Protein AF-A0A9D4KYF3-F1 (afdb_monomer_lite)

Structure (mmCIF, N/CA/C/O backbone):
data_AF-A0A9D4KYF3-F1
#
_entry.id   AF-A0A9D4KYF3-F1
#
loop_
_atom_site.group_PDB
_atom_site.id
_atom_site.type_symbol
_atom_site.label_atom_id
_atom_site.label_alt_id
_atom_site.label_comp_id
_atom_site.label_asym_id
_atom_site.label_entity_id
_atom_site.label_seq_id
_atom_site.pdbx_PDB_ins_code
_atom_site.Cartn_x
_atom_site.Cartn_y
_atom_site.Cartn_z
_atom_site.occupancy
_atom_site.B_iso_or_equiv
_atom_site.auth_seq_id
_atom_site.auth_comp_id
_atom_site.auth_asym_id
_atom_site.auth_atom_id
_atom_site.pdbx_PDB_model_num
ATOM 1 N N . MET A 1 1 ? -2.823 0.014 -10.534 1.00 81.06 1 MET A N 1
ATOM 2 C CA . MET A 1 1 ? -3.188 0.528 -9.191 1.00 81.06 1 MET A CA 1
ATOM 3 C C . MET A 1 1 ? -3.547 -0.660 -8.312 1.00 81.06 1 MET A C 1
ATOM 5 O O . MET A 1 1 ? -4.244 -1.533 -8.810 1.00 81.06 1 MET A O 1
ATOM 9 N N . VAL A 1 2 ? -3.081 -0.711 -7.059 1.00 86.75 2 VAL A N 1
ATOM 10 C CA . VAL A 1 2 ? -3.435 -1.781 -6.101 1.00 86.75 2 VAL A CA 1
ATOM 11 C C . VAL A 1 2 ? -4.056 -1.145 -4.851 1.00 86.75 2 VAL A C 1
ATOM 13 O O . VAL A 1 2 ? -3.518 -0.161 -4.344 1.00 86.75 2 VAL A O 1
ATOM 16 N N . LYS A 1 3 ? -5.197 -1.657 -4.366 1.00 87.88 3 LYS A N 1
ATOM 17 C CA . LYS A 1 3 ? -5.861 -1.204 -3.126 1.00 87.88 3 LYS A CA 1
ATOM 18 C C . LYS A 1 3 ? -6.036 -2.404 -2.198 1.00 87.88 3 LYS A C 1
ATOM 20 O O . LYS A 1 3 ? -6.706 -3.358 -2.577 1.00 87.88 3 LYS A O 1
ATOM 25 N N . ILE A 1 4 ? -5.475 -2.325 -0.995 1.00 83.94 4 ILE A N 1
ATOM 26 C CA . ILE A 1 4 ? -5.758 -3.273 0.089 1.00 83.94 4 ILE A CA 1
ATOM 27 C C . 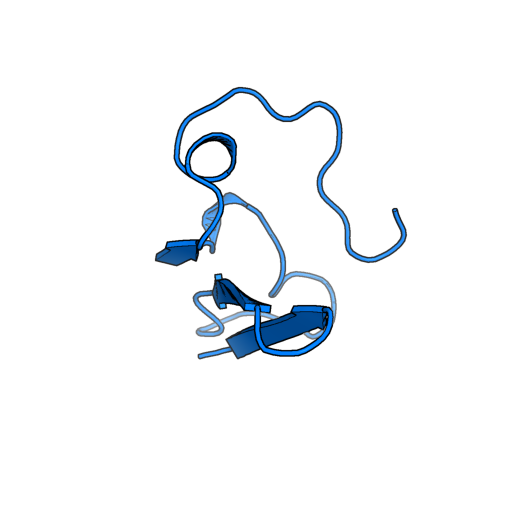ILE A 1 4 ? -6.820 -2.652 0.989 1.00 83.94 4 ILE A C 1
ATOM 29 O O . ILE A 1 4 ? -6.739 -1.461 1.307 1.00 83.94 4 ILE A O 1
ATOM 33 N N . VAL A 1 5 ? -7.804 -3.454 1.389 1.00 85.25 5 VAL A N 1
ATOM 34 C CA . VAL A 1 5 ? -8.878 -3.052 2.295 1.00 85.25 5 VAL A CA 1
ATOM 35 C C . VAL A 1 5 ? -8.985 -4.066 3.428 1.00 85.25 5 VAL A C 1
ATOM 37 O O . VAL A 1 5 ? -9.048 -5.267 3.186 1.00 85.25 5 VAL A O 1
ATOM 40 N N . PHE A 1 6 ? -9.007 -3.569 4.659 1.00 83.94 6 PHE A N 1
ATOM 41 C CA . PHE A 1 6 ? -9.182 -4.334 5.884 1.00 83.94 6 PHE A CA 1
ATOM 42 C C . PHE A 1 6 ? -10.526 -3.964 6.501 1.00 83.94 6 PHE A C 1
ATOM 44 O O . PHE A 1 6 ? -10.838 -2.779 6.652 1.00 83.94 6 PHE A O 1
ATOM 51 N N . TYR A 1 7 ? -11.291 -4.978 6.893 1.00 86.19 7 TYR A N 1
ATOM 52 C CA . TYR A 1 7 ? -12.586 -4.812 7.541 1.00 86.19 7 TYR A CA 1
ATOM 53 C C . TYR A 1 7 ? -12.514 -5.288 8.990 1.00 86.19 7 TYR A C 1
ATOM 55 O O . TYR A 1 7 ? -12.076 -6.405 9.267 1.00 86.19 7 TYR A O 1
ATOM 63 N N . LYS A 1 8 ? -12.976 -4.449 9.921 1.00 82.25 8 LYS A N 1
ATOM 64 C CA . LYS A 1 8 ? -13.256 -4.840 11.310 1.00 82.25 8 LYS A CA 1
ATOM 65 C C . LYS A 1 8 ? -14.667 -4.377 11.665 1.00 82.25 8 LYS A C 1
ATOM 67 O O . LYS A 1 8 ? -14.868 -3.232 12.069 1.00 82.25 8 LYS A O 1
ATOM 72 N N . GLY A 1 9 ? -15.650 -5.252 11.459 1.00 85.19 9 GLY A N 1
ATOM 73 C CA . GLY A 1 9 ? -17.062 -4.858 11.471 1.00 85.19 9 GLY A CA 1
ATOM 74 C C . GLY A 1 9 ? -17.341 -3.834 10.365 1.00 85.19 9 GLY A C 1
ATOM 75 O O . GLY A 1 9 ? -16.953 -4.051 9.222 1.00 85.19 9 GLY A O 1
ATOM 76 N N . ASN 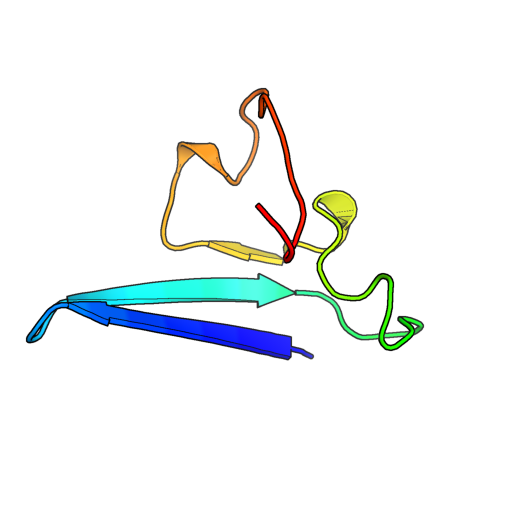A 1 10 ? -17.936 -2.692 10.724 1.00 81.94 10 ASN A N 1
ATOM 77 C CA . ASN A 1 10 ? -18.229 -1.587 9.794 1.00 81.94 10 ASN A CA 1
ATOM 78 C C . ASN A 1 10 ? -17.025 -0.667 9.522 1.00 81.94 10 ASN A C 1
ATOM 80 O O . ASN A 1 10 ? -17.147 0.320 8.799 1.00 81.94 10 ASN A O 1
ATOM 84 N N . LEU A 1 11 ? -15.872 -0.937 10.139 1.00 77.44 11 LEU A N 1
ATOM 85 C CA . LEU A 1 11 ? -14.690 -0.098 10.002 1.00 77.44 11 LEU A CA 1
ATOM 86 C C . LEU A 1 11 ? -13.871 -0.546 8.783 1.00 77.44 11 LEU A C 1
ATOM 88 O O . LEU A 1 11 ? -13.267 -1.619 8.808 1.00 77.44 11 LEU A O 1
ATOM 92 N N . GLU A 1 12 ? -13.834 0.290 7.743 1.00 88.00 12 GLU A N 1
ATOM 93 C CA . GLU A 1 12 ? -12.950 0.126 6.583 1.00 88.00 12 GLU A CA 1
ATOM 94 C C . GLU A 1 12 ? -11.614 0.841 6.843 1.00 88.00 12 GLU A C 1
ATOM 96 O O . GLU A 1 12 ? -11.573 2.050 7.096 1.00 88.00 12 GLU A O 1
ATOM 101 N N . LYS A 1 13 ? -10.500 0.107 6.762 1.00 89.19 13 LYS A N 1
ATOM 102 C CA . LYS A 1 13 ? -9.151 0.684 6.655 1.00 89.19 13 LYS A CA 1
ATOM 103 C C . LYS A 1 13 ? -8.542 0.298 5.316 1.00 89.19 13 LYS A C 1
ATOM 105 O O . LYS A 1 13 ? -8.694 -0.835 4.881 1.00 89.19 13 LYS A O 1
ATOM 110 N N . PHE A 1 14 ? -7.835 1.213 4.661 1.00 90.56 14 PHE A N 1
ATOM 111 C CA . PHE A 1 14 ? -7.241 0.961 3.350 1.00 90.56 14 PHE A CA 1
ATOM 112 C C . PHE A 1 14 ? -5.799 1.447 3.238 1.00 90.56 14 PHE A C 1
ATOM 114 O O . PHE A 1 14 ? -5.395 2.398 3.910 1.00 90.56 14 PHE A O 1
ATOM 121 N N . ILE A 1 15 ? -5.068 0.846 2.298 1.00 90.69 15 ILE A N 1
ATOM 122 C CA . ILE A 1 15 ? -3.831 1.393 1.725 1.00 90.69 15 ILE A CA 1
ATOM 123 C C . ILE A 1 15 ? -3.938 1.304 0.200 1.00 90.69 15 ILE A C 1
ATOM 125 O O . ILE A 1 15 ? -4.361 0.283 -0.349 1.00 90.69 15 ILE A O 1
ATOM 129 N N . LYS A 1 16 ? -3.593 2.388 -0.495 1.00 92.31 16 LYS A N 1
ATOM 130 C CA . LYS A 1 16 ? -3.523 2.463 -1.959 1.00 92.31 16 LYS A CA 1
ATOM 131 C C . LYS A 1 16 ? -2.064 2.551 -2.384 1.00 92.31 16 LYS A C 1
ATOM 133 O O . LYS A 1 16 ? -1.343 3.406 -1.879 1.00 92.31 16 LYS A O 1
ATOM 138 N N . PHE A 1 17 ? -1.674 1.735 -3.358 1.00 92.62 17 PHE A N 1
ATOM 139 C CA . PHE A 1 17 ? -0.321 1.677 -3.902 1.00 92.62 17 PHE A CA 1
ATOM 140 C C . PHE A 1 17 ? -0.275 2.005 -5.399 1.00 92.62 17 PHE A C 1
ATOM 142 O O . PHE A 1 17 ? -1.179 1.662 -6.179 1.00 92.62 17 PHE A O 1
ATOM 149 N N . ASN A 1 18 ? 0.835 2.609 -5.816 1.00 93.31 18 ASN A N 1
ATOM 150 C CA . ASN A 1 18 ? 1.217 2.763 -7.206 1.00 93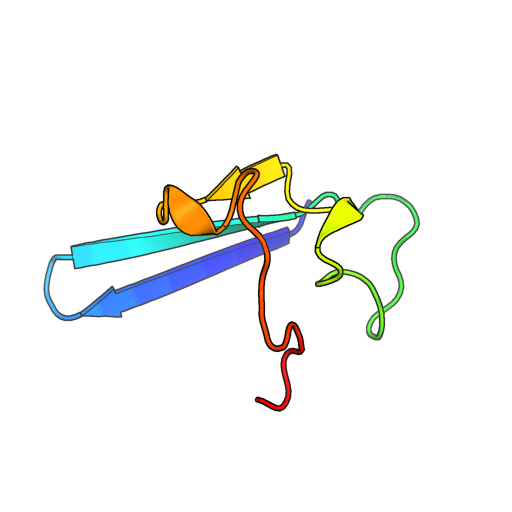.31 18 ASN A CA 1
ATOM 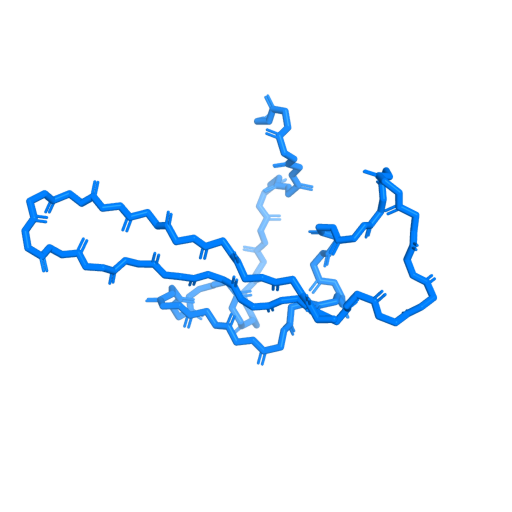151 C C . ASN A 1 18 ? 1.757 1.435 -7.759 1.00 93.31 18 ASN A C 1
ATOM 153 O O . ASN A 1 18 ? 2.936 1.102 -7.620 1.00 93.31 18 ASN A O 1
ATOM 157 N N . GLY A 1 19 ? 0.867 0.695 -8.418 1.00 92.19 19 GLY A N 1
ATOM 158 C CA . GLY A 1 19 ? 1.194 -0.563 -9.095 1.00 92.19 19 GLY A CA 1
ATOM 159 C C . GLY A 1 19 ? 1.800 -0.407 -10.496 1.00 92.19 19 GLY A C 1
ATOM 160 O O . GLY A 1 19 ? 1.982 -1.402 -11.189 1.00 92.19 19 GLY A O 1
ATOM 161 N N . THR A 1 20 ? 2.055 0.810 -10.979 1.00 95.31 20 THR A N 1
ATOM 162 C CA . THR A 1 20 ? 2.687 0.990 -12.293 1.00 95.31 20 THR A CA 1
ATOM 163 C C . THR A 1 20 ? 4.158 0.581 -12.209 1.00 95.31 20 THR A C 1
ATOM 165 O O . THR A 1 20 ? 4.885 1.015 -11.309 1.00 95.31 20 THR A O 1
ATOM 168 N N . GLY A 1 21 ? 4.598 -0.295 -13.118 1.00 94.12 21 GLY A N 1
ATOM 169 C CA . GLY A 1 21 ? 5.972 -0.810 -13.137 1.00 94.12 21 GLY A CA 1
ATOM 170 C C . GLY A 1 21 ? 6.368 -1.587 -11.874 1.00 94.12 21 GLY A C 1
ATOM 171 O O . GLY A 1 21 ? 7.546 -1.619 -11.523 1.00 94.12 21 GLY A O 1
ATOM 172 N N . SER A 1 22 ? 5.403 -2.140 -11.131 1.00 92.69 22 SER A N 1
ATOM 173 C CA . SER A 1 22 ? 5.675 -3.057 -10.020 1.00 92.69 22 SER A CA 1
ATOM 174 C C . SER A 1 22 ? 5.646 -4.516 -10.472 1.00 92.69 22 SER A C 1
ATOM 176 O O . SER A 1 22 ? 4.954 -4.864 -11.426 1.00 92.69 22 SER A O 1
ATOM 178 N N . SER A 1 23 ? 6.339 -5.375 -9.735 1.00 90.38 23 SER A N 1
ATOM 179 C CA . SER A 1 23 ? 6.219 -6.831 -9.785 1.00 90.38 23 SER A CA 1
ATOM 180 C C . SER A 1 23 ? 5.316 -7.335 -8.656 1.00 90.38 23 SER A C 1
ATOM 182 O O . SER A 1 23 ? 4.954 -6.587 -7.746 1.00 90.38 23 SER A O 1
ATOM 184 N N . VAL A 1 24 ? 5.035 -8.641 -8.664 1.00 87.00 24 VAL A N 1
ATOM 185 C CA . VAL A 1 24 ? 4.359 -9.354 -7.564 1.00 87.00 24 VAL A CA 1
ATOM 186 C C . VAL A 1 24 ? 5.090 -9.245 -6.219 1.00 87.00 24 VAL A C 1
ATOM 188 O O . VAL A 1 24 ? 4.463 -9.394 -5.178 1.00 87.00 24 VAL A O 1
ATOM 191 N N . SER A 1 25 ? 6.389 -8.937 -6.235 1.00 88.69 25 SER A N 1
ATOM 192 C CA . SER A 1 25 ? 7.251 -8.881 -5.051 1.00 88.69 25 SER A CA 1
ATOM 193 C C . SER A 1 25 ? 7.535 -7.471 -4.528 1.00 88.69 25 SER A C 1
ATOM 195 O O . SER A 1 25 ? 8.133 -7.350 -3.466 1.00 88.69 25 SER A O 1
ATOM 197 N N . ASN A 1 26 ? 7.151 -6.402 -5.242 1.00 88.50 26 ASN A N 1
ATOM 198 C CA . ASN A 1 26 ? 7.513 -5.031 -4.844 1.00 88.50 26 ASN A CA 1
ATOM 199 C C . ASN A 1 26 ? 6.368 -4.007 -4.882 1.00 88.50 26 ASN A C 1
ATOM 201 O O . ASN A 1 26 ? 6.576 -2.841 -4.542 1.00 88.50 26 ASN A O 1
ATOM 205 N N . TRP A 1 27 ? 5.160 -4.405 -5.289 1.00 90.44 27 TRP A N 1
ATOM 206 C CA . TRP A 1 27 ? 4.004 -3.503 -5.382 1.00 90.44 27 TRP A CA 1
ATOM 207 C C . TRP A 1 27 ? 3.603 -2.892 -4.032 1.00 90.44 27 TRP A C 1
ATOM 209 O O . TRP A 1 27 ? 3.008 -1.816 -4.006 1.00 90.44 27 TRP A O 1
ATOM 219 N N . PHE A 1 28 ? 3.952 -3.560 -2.931 1.00 90.19 28 PHE A N 1
ATOM 220 C CA . PHE A 1 28 ? 3.645 -3.141 -1.569 1.00 90.19 28 PHE A CA 1
ATOM 221 C C . PHE A 1 28 ? 4.702 -2.210 -0.966 1.00 90.19 28 PHE A C 1
ATOM 223 O O . PHE A 1 28 ? 4.537 -1.809 0.170 1.00 90.19 28 PHE A O 1
ATOM 230 N N . TYR A 1 29 ? 5.787 -1.841 -1.651 1.00 88.75 29 TYR A N 1
ATOM 231 C CA . TYR A 1 29 ? 6.816 -0.999 -1.024 1.00 88.75 29 TYR A CA 1
ATOM 232 C C . TYR A 1 29 ? 6.274 0.365 -0.572 1.00 88.75 29 TYR A C 1
ATOM 234 O O . TYR A 1 29 ? 5.444 0.983 -1.240 1.00 88.75 29 TYR A O 1
ATOM 242 N N . ILE A 1 30 ? 6.794 0.866 0.551 1.00 86.81 30 ILE A N 1
ATOM 243 C CA . ILE A 1 30 ? 6.365 2.131 1.163 1.00 86.81 30 ILE A CA 1
ATOM 244 C C . ILE A 1 30 ? 6.430 3.328 0.207 1.00 86.81 30 ILE A C 1
ATOM 246 O O . ILE A 1 30 ? 5.505 4.134 0.161 1.00 86.81 30 ILE A O 1
ATOM 250 N N . ASN A 1 31 ? 7.476 3.425 -0.617 1.00 88.06 31 ASN A N 1
ATOM 251 C CA . ASN A 1 31 ? 7.635 4.505 -1.596 1.00 88.06 31 ASN A CA 1
ATOM 252 C C . ASN A 1 31 ? 6.593 4.461 -2.730 1.00 88.06 31 ASN A C 1
ATOM 254 O O . ASN A 1 31 ? 6.560 5.355 -3.574 1.00 88.06 31 ASN A O 1
ATOM 258 N N . ARG A 1 32 ? 5.746 3.428 -2.763 1.00 90.50 32 ARG A N 1
ATOM 259 C CA . ARG A 1 32 ? 4.613 3.296 -3.676 1.00 90.50 32 ARG A CA 1
ATOM 260 C C . ARG A 1 32 ? 3.281 3.606 -2.997 1.00 90.50 32 ARG A C 1
ATOM 262 O O . ARG A 1 32 ? 2.268 3.568 -3.688 1.00 90.50 32 ARG A O 1
ATOM 269 N N . VAL A 1 33 ? 3.231 3.919 -1.700 1.00 89.56 33 VAL A N 1
ATOM 270 C CA . VAL A 1 33 ? 1.981 4.297 -1.019 1.00 89.56 33 VAL A CA 1
ATOM 271 C C . VAL A 1 33 ? 1.492 5.647 -1.544 1.00 89.56 33 VAL A C 1
ATOM 273 O O . VAL A 1 33 ? 2.169 6.662 -1.438 1.00 89.56 33 VAL A O 1
ATOM 276 N N . LEU A 1 34 ? 0.287 5.648 -2.111 1.00 90.19 34 LEU A N 1
ATOM 277 C CA . LEU A 1 34 ? -0.400 6.838 -2.615 1.00 90.19 34 LEU A CA 1
ATOM 278 C C . LEU A 1 34 ? -1.350 7.433 -1.574 1.00 90.19 34 LEU A C 1
ATOM 280 O O . LEU A 1 34 ? -1.551 8.641 -1.532 1.00 90.19 34 LEU A O 1
ATOM 284 N N . ALA A 1 35 ? -1.984 6.579 -0.768 1.00 89.25 35 ALA A N 1
ATOM 285 C CA . ALA A 1 35 ? -2.896 6.996 0.291 1.00 89.25 35 ALA A CA 1
ATOM 286 C C . ALA A 1 35 ? -3.085 5.874 1.313 1.00 89.25 35 ALA A C 1
ATOM 288 O O . ALA A 1 35 ? -3.000 4.694 0.973 1.00 89.25 35 ALA A O 1
ATOM 289 N N . SER A 1 36 ? -3.416 6.238 2.548 1.00 88.50 36 SER A N 1
ATOM 290 C CA . SER A 1 36 ? -3.640 5.294 3.640 1.00 88.50 36 SER A CA 1
ATOM 291 C C . SER A 1 36 ? -4.686 5.830 4.618 1.00 88.50 36 SER A C 1
ATOM 293 O O . SER A 1 36 ? -4.765 7.035 4.843 1.00 88.50 36 SER A O 1
ATOM 295 N N . SER A 1 37 ? -5.474 4.941 5.226 1.00 89.12 37 SER A N 1
ATOM 296 C CA . SER A 1 37 ? -6.345 5.273 6.369 1.00 89.12 37 SER A CA 1
ATOM 297 C C . SER A 1 37 ? -5.589 5.425 7.694 1.00 89.12 37 SER A C 1
ATOM 299 O O . SER A 1 37 ? -6.210 5.721 8.721 1.00 89.12 37 SER A O 1
ATOM 301 N N . TRP A 1 38 ? -4.281 5.159 7.695 1.00 84.38 38 TRP A N 1
ATOM 302 C CA . TRP A 1 38 ? -3.392 5.307 8.841 1.00 84.38 38 TRP A CA 1
ATOM 303 C C . TRP A 1 38 ? -2.510 6.546 8.647 1.00 84.38 38 TRP A C 1
ATOM 305 O O . TRP A 1 38 ? -1.663 6.541 7.752 1.00 84.38 38 TRP A O 1
ATOM 315 N N . PRO A 1 39 ? -2.660 7.587 9.486 1.00 76.56 39 PRO A N 1
ATOM 316 C CA . PRO A 1 39 ? -1.884 8.820 9.357 1.00 76.56 39 PRO A CA 1
ATOM 317 C C . PRO A 1 39 ? -0.374 8.592 9.489 1.00 76.56 39 PRO A C 1
ATOM 319 O O . PRO A 1 39 ? 0.410 9.200 8.776 1.00 76.56 39 PRO A O 1
ATOM 322 N N . THR A 1 40 ? 0.036 7.664 10.356 1.00 73.81 40 THR A N 1
ATOM 323 C CA . THR A 1 40 ? 1.448 7.349 10.628 1.00 73.81 40 THR A CA 1
ATOM 324 C C . THR A 1 40 ? 2.151 6.631 9.476 1.00 73.81 40 THR A C 1
ATOM 326 O O . THR A 1 40 ? 3.374 6.664 9.387 1.00 73.81 40 THR A O 1
ATOM 329 N N . LEU A 1 41 ? 1.386 6.006 8.579 1.00 74.88 41 LEU A N 1
ATOM 330 C CA . LEU A 1 41 ? 1.891 5.320 7.387 1.00 74.88 41 LEU A CA 1
ATOM 331 C C . LEU A 1 41 ? 2.305 6.304 6.284 1.00 74.88 41 LEU A C 1
ATOM 333 O O . LEU A 1 41 ? 3.063 5.940 5.391 1.00 74.88 41 LEU A O 1
ATOM 337 N N . VAL A 1 42 ? 1.810 7.543 6.337 1.00 67.06 42 VAL A N 1
ATOM 338 C CA . VAL A 1 42 ? 2.135 8.606 5.385 1.00 67.06 42 VAL A CA 1
ATOM 339 C C . VAL A 1 42 ? 3.035 9.613 6.102 1.00 67.06 42 VAL A C 1
ATOM 341 O O . VAL A 1 42 ? 2.560 10.581 6.683 1.00 67.06 42 VAL A O 1
ATOM 344 N N . GLY A 1 43 ? 4.347 9.363 6.090 1.00 62.22 43 GLY A N 1
ATOM 345 C CA . GLY A 1 43 ? 5.354 10.343 6.527 1.00 62.22 43 GLY A CA 1
ATOM 346 C C . GLY A 1 43 ? 5.976 10.137 7.913 1.00 62.22 43 GLY A C 1
ATOM 347 O O . GLY A 1 43 ? 6.780 10.969 8.324 1.00 62.22 43 GLY A O 1
ATOM 348 N N . GLY A 1 44 ? 5.654 9.054 8.627 1.00 66.62 44 GLY A N 1
ATOM 349 C CA . GLY A 1 44 ? 6.343 8.670 9.867 1.00 66.62 44 GLY A CA 1
ATOM 350 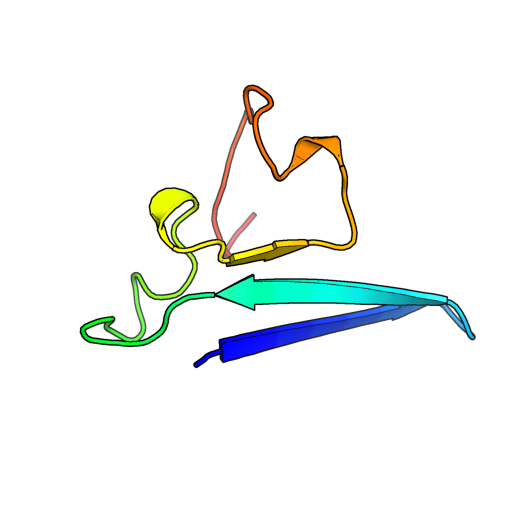C C . GLY A 1 44 ? 7.452 7.630 9.643 1.00 66.62 44 GLY A C 1
ATOM 351 O O . GLY A 1 44 ? 7.416 6.912 8.641 1.00 66.62 44 GLY A O 1
ATOM 352 N N . PRO A 1 45 ? 8.428 7.501 10.564 1.00 66.62 45 PRO A N 1
ATOM 353 C CA . PRO A 1 45 ? 9.329 6.354 10.578 1.00 66.62 45 PRO A CA 1
ATOM 354 C C . PRO A 1 45 ? 8.529 5.077 10.871 1.00 66.62 45 PRO A C 1
ATOM 356 O O . PRO A 1 45 ? 7.719 5.031 11.797 1.00 66.62 45 PRO A O 1
ATOM 359 N N . TYR A 1 46 ? 8.756 4.035 10.081 1.00 72.81 46 TYR A N 1
ATOM 360 C CA . TYR A 1 46 ? 8.161 2.710 10.251 1.00 72.81 46 TYR A CA 1
ATOM 361 C C . TYR A 1 46 ? 9.260 1.727 10.654 1.00 72.81 46 TYR A C 1
ATOM 363 O O . TYR A 1 46 ? 10.349 1.748 10.087 1.00 72.81 46 TYR A O 1
ATOM 371 N N . GLY A 1 47 ? 8.978 0.878 11.646 1.00 71.69 47 GLY A N 1
ATOM 372 C CA . GLY A 1 47 ? 9.940 -0.124 12.117 1.00 71.69 47 GLY A CA 1
ATOM 373 C C . GLY A 1 47 ? 10.153 -1.246 11.102 1.00 71.69 47 GLY A C 1
ATOM 374 O O . GLY A 1 47 ? 11.283 -1.642 10.840 1.00 71.69 47 GLY A O 1
ATOM 375 N N . TYR A 1 48 ? 9.066 -1.720 10.494 1.00 73.81 48 TYR A N 1
ATOM 376 C CA . TYR A 1 48 ? 9.091 -2.761 9.477 1.00 73.81 48 TYR A CA 1
ATOM 377 C C . TYR A 1 48 ? 7.938 -2.557 8.487 1.00 73.81 48 TYR A C 1
ATOM 379 O O . TYR A 1 48 ? 6.855 -2.107 8.868 1.00 73.81 48 TYR A O 1
ATOM 387 N N . PHE A 1 49 ? 8.190 -2.835 7.206 1.00 78.38 49 PHE A N 1
ATOM 388 C CA . PHE A 1 49 ? 7.205 -2.714 6.134 1.00 78.38 49 PHE A CA 1
ATOM 389 C C . PHE A 1 49 ? 7.378 -3.880 5.159 1.00 78.38 49 PHE A C 1
ATOM 391 O O . PHE A 1 49 ? 8.161 -3.801 4.210 1.00 78.38 49 PHE A O 1
ATOM 398 N N . SER A 1 50 ? 6.623 -4.954 5.366 1.00 76.75 50 SER A N 1
ATOM 399 C CA . SER A 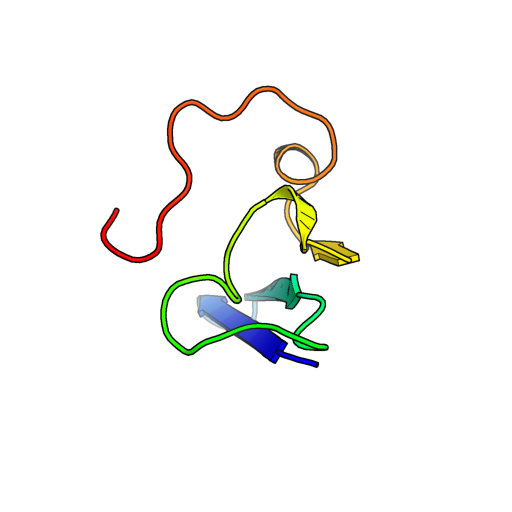1 50 ? 6.485 -6.045 4.402 1.00 76.75 50 SER A CA 1
ATOM 400 C C . SER A 1 50 ? 5.067 -6.612 4.441 1.00 76.75 50 SER A C 1
ATOM 402 O O . SER A 1 50 ? 4.268 -6.257 5.310 1.00 76.75 50 SER A O 1
ATOM 404 N N . ILE A 1 51 ? 4.743 -7.460 3.466 1.00 70.81 51 ILE A N 1
ATOM 405 C CA . ILE A 1 51 ? 3.492 -8.223 3.465 1.00 70.81 51 ILE A CA 1
ATOM 406 C C . ILE A 1 51 ? 3.550 -9.453 4.383 1.00 70.81 51 ILE A C 1
ATOM 408 O O . ILE A 1 51 ? 2.508 -9.893 4.859 1.00 70.81 51 ILE A O 1
ATOM 412 N N . ASP A 1 52 ? 4.753 -9.971 4.641 1.00 68.38 52 ASP A N 1
ATOM 413 C CA . ASP A 1 52 ? 4.983 -11.184 5.432 1.00 68.38 52 ASP A CA 1
ATOM 414 C C . ASP A 1 52 ? 4.954 -10.915 6.949 1.00 68.38 52 ASP A C 1
ATOM 416 O O . ASP A 1 52 ? 4.789 -11.854 7.728 1.00 68.38 52 ASP A O 1
ATOM 420 N N . GLY A 1 53 ? 5.017 -9.638 7.355 1.00 53.75 53 GLY A N 1
ATOM 421 C CA . GLY A 1 53 ? 4.935 -9.202 8.755 1.00 53.75 53 GLY A CA 1
ATOM 422 C C . GLY A 1 53 ? 6.276 -8.924 9.408 1.00 53.75 53 GLY A C 1
ATOM 423 O O . GLY A 1 53 ? 7.243 -9.676 9.161 1.00 53.75 53 GLY A O 1
#

Organism: Dreissena polymorpha (NCBI:txid45954)

pLDDT: mean 83.16, std 9.31, range [53.75, 95.31]

Foldseek 3Di:
DDKDWDDDPPDIWIWDFDPVPDDPAPRQDLVGTPDTPDPCSPPHDDPDGDPVD

Sequence (53 aa):
MVKIVFYKGNLEKFIKFNGTGSSVSNWFYINRVLASSWPTLVGGPYGYFSIDG

Secondary structure (DSSP, 8-state):
-EEEEEEETTEEEEEEE--TT--TTTTT-GGGEEEES-GGGTTS--S---S--

Radius of gyration: 11.42 Å; chains: 1; bounding box: 28×22×25 Å